Protein AF-A0A377U0F0-F1 (afdb_monomer)

Radius of gyration: 14.37 Å; Cα contacts (8 Å, |Δi|>4): 113; chains: 1; bounding box: 35×22×37 Å

Structure (mmCIF, N/CA/C/O backbone):
data_AF-A0A377U0F0-F1
#
_entry.id   AF-A0A377U0F0-F1
#
loop_
_atom_site.group_PDB
_atom_site.id
_atom_site.type_symbol
_atom_site.label_atom_id
_atom_site.label_alt_id
_atom_site.label_comp_id
_atom_site.label_asym_id
_atom_site.label_entity_id
_atom_site.label_seq_id
_atom_site.pdbx_PDB_ins_code
_atom_site.Cartn_x
_atom_site.Cartn_y
_atom_site.Cartn_z
_atom_site.occupancy
_atom_site.B_iso_or_equiv
_atom_site.auth_seq_id
_atom_site.auth_comp_id
_atom_site.auth_asym_id
_atom_site.auth_atom_id
_atom_site.pdbx_PDB_model_num
ATOM 1 N N . MET A 1 1 ? -0.751 -7.245 -2.938 1.00 44.34 1 MET A N 1
ATOM 2 C CA . MET A 1 1 ? 0.438 -7.912 -3.514 1.00 44.34 1 MET A CA 1
ATOM 3 C C . MET A 1 1 ? 0.998 -7.033 -4.622 1.00 44.34 1 MET A C 1
ATOM 5 O O . MET A 1 1 ? 0.234 -6.697 -5.521 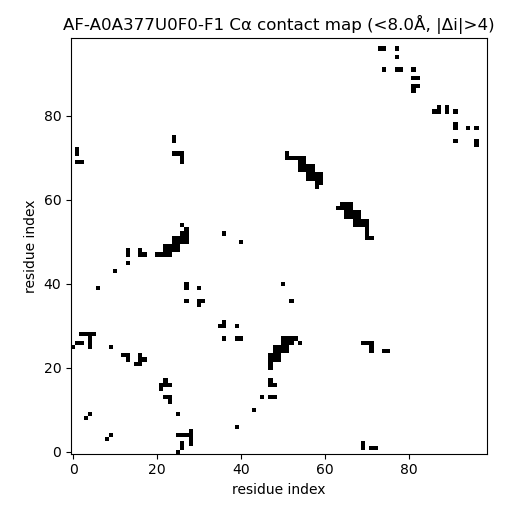1.00 44.34 1 MET A O 1
ATOM 9 N N . PRO A 1 2 ? 2.299 -6.684 -4.594 1.00 53.81 2 PRO A N 1
ATOM 10 C CA . PRO A 1 2 ? 2.909 -5.860 -5.638 1.00 53.81 2 PRO A CA 1
ATOM 11 C C . PRO A 1 2 ? 2.631 -6.441 -7.031 1.00 53.81 2 PRO A C 1
ATOM 13 O O . PRO A 1 2 ? 2.925 -7.609 -7.276 1.00 53.81 2 PRO A O 1
ATOM 16 N N . GLY A 1 3 ? 2.006 -5.654 -7.910 1.00 55.75 3 GLY A N 1
ATOM 17 C CA . GLY A 1 3 ? 1.687 -6.067 -9.282 1.00 55.75 3 GLY A CA 1
ATOM 18 C C . GLY A 1 3 ? 0.391 -6.873 -9.479 1.00 55.75 3 GLY A C 1
ATOM 19 O O . GLY A 1 3 ? 0.077 -7.203 -10.620 1.00 55.75 3 GLY A O 1
ATOM 20 N N . HIS A 1 4 ? -0.390 -7.151 -8.425 1.00 57.84 4 HIS A N 1
ATOM 21 C CA . HIS A 1 4 ? -1.667 -7.890 -8.511 1.00 57.84 4 HIS A CA 1
ATOM 22 C C . HIS A 1 4 ? -2.804 -7.282 -7.656 1.00 57.84 4 HIS A C 1
ATOM 24 O O . HIS A 1 4 ? -3.733 -7.983 -7.253 1.00 57.84 4 HIS A O 1
ATOM 30 N N . ASP A 1 5 ? -2.768 -5.974 -7.389 1.00 58.28 5 ASP A N 1
ATOM 31 C CA . ASP A 1 5 ? -3.763 -5.263 -6.565 1.00 58.28 5 ASP A CA 1
ATOM 32 C C . ASP A 1 5 ? -5.035 -4.884 -7.363 1.00 58.28 5 ASP A C 1
ATOM 34 O O . ASP A 1 5 ? -5.455 -3.726 -7.422 1.00 58.28 5 ASP A O 1
ATOM 38 N N . THR A 1 6 ? -5.683 -5.865 -8.005 1.00 65.94 6 THR A N 1
ATOM 39 C CA . THR A 1 6 ? -7.034 -5.643 -8.564 1.00 65.94 6 THR A CA 1
ATOM 40 C C . THR A 1 6 ? -7.999 -5.231 -7.449 1.00 65.94 6 THR A C 1
ATOM 42 O O . THR A 1 6 ? -7.808 -5.613 -6.296 1.00 65.94 6 THR A O 1
ATOM 45 N N . GLN A 1 7 ? -9.052 -4.472 -7.769 1.00 66.56 7 GLN A N 1
ATOM 46 C CA . GLN A 1 7 ? -9.989 -3.954 -6.762 1.00 66.56 7 GLN A CA 1
ATOM 47 C C . GLN A 1 7 ? -10.506 -5.048 -5.810 1.00 66.56 7 GLN A C 1
ATOM 49 O O . GLN A 1 7 ? -10.488 -4.851 -4.600 1.00 66.56 7 GLN A O 1
ATOM 54 N N . ALA A 1 8 ? -10.872 -6.221 -6.339 1.00 73.25 8 ALA A N 1
ATOM 55 C CA . ALA A 1 8 ? -11.327 -7.358 -5.535 1.00 73.25 8 ALA A CA 1
ATOM 56 C C . ALA A 1 8 ? -10.248 -7.874 -4.564 1.00 73.25 8 ALA A C 1
ATOM 58 O O . ALA A 1 8 ? -10.536 -8.134 -3.398 1.00 73.25 8 ALA A O 1
ATOM 59 N N . VAL A 1 9 ? -8.995 -7.969 -5.018 1.00 76.12 9 VAL A N 1
ATOM 60 C CA . VAL A 1 9 ? -7.863 -8.390 -4.176 1.00 76.12 9 VAL A CA 1
ATOM 61 C C . VAL A 1 9 ? -7.595 -7.363 -3.079 1.00 76.12 9 VAL A C 1
ATOM 63 O O . VAL A 1 9 ? -7.390 -7.742 -1.928 1.00 76.12 9 VAL A O 1
ATOM 66 N N . SER A 1 10 ? -7.644 -6.071 -3.403 1.00 74.69 10 SER A N 1
ATOM 67 C CA . SER A 1 10 ? -7.469 -4.990 -2.430 1.00 74.69 10 SER A CA 1
ATOM 68 C C . SER A 1 10 ? -8.569 -4.985 -1.366 1.00 74.69 10 SER A C 1
ATOM 70 O O . SER A 1 10 ? -8.271 -4.798 -0.187 1.00 74.69 10 SER A O 1
ATOM 72 N N . THR A 1 11 ? -9.825 -5.252 -1.742 1.00 77.94 11 THR A N 1
ATOM 73 C CA . THR A 1 11 ? -10.947 -5.352 -0.795 1.00 77.94 11 THR A CA 1
ATOM 74 C C . THR A 1 11 ? -10.766 -6.514 0.182 1.00 77.94 11 THR A C 1
ATOM 76 O O . THR A 1 11 ? -10.888 -6.317 1.392 1.00 77.94 11 THR A O 1
ATOM 79 N N . GLU A 1 12 ? -10.422 -7.704 -0.313 1.00 79.56 12 GLU A N 1
ATOM 80 C CA . GLU A 1 12 ? -10.172 -8.871 0.543 1.00 79.56 12 GLU A CA 1
ATOM 81 C C . GLU A 1 12 ? -8.967 -8.650 1.460 1.00 79.56 12 GLU A C 1
ATOM 83 O O . GLU A 1 12 ? -9.009 -8.958 2.651 1.00 79.56 12 GLU A O 1
ATOM 88 N N . LEU A 1 13 ? -7.903 -8.036 0.940 1.00 77.06 13 LEU A N 1
ATOM 89 C CA . LEU A 1 13 ? -6.700 -7.749 1.715 1.00 77.06 13 LEU A CA 1
ATOM 90 C C . LEU A 1 13 ? -6.984 -6.760 2.858 1.00 77.06 13 LEU A C 1
ATOM 92 O O . LEU A 1 13 ? -6.458 -6.936 3.957 1.00 77.06 13 LEU A O 1
ATOM 96 N N . LEU A 1 14 ? -7.867 -5.779 2.647 1.00 79.19 14 LEU A N 1
ATOM 97 C CA . LEU A 1 14 ? -8.333 -4.879 3.708 1.00 79.19 14 LEU A CA 1
ATOM 98 C C . LEU A 1 14 ? -9.202 -5.595 4.750 1.00 79.19 14 LEU A C 1
ATOM 100 O O . LEU A 1 14 ? -9.040 -5.349 5.944 1.00 79.19 14 LEU A O 1
ATOM 104 N N . SER A 1 15 ? -10.078 -6.506 4.322 1.00 81.62 15 SER A N 1
ATOM 105 C CA . SER A 1 15 ? -10.907 -7.328 5.219 1.00 81.62 15 SER A CA 1
ATOM 106 C C . SER A 1 15 ? -10.054 -8.236 6.122 1.00 81.62 15 SER A C 1
ATOM 108 O O . SER A 1 15 ? -10.249 -8.323 7.341 1.00 81.62 15 SER A O 1
ATOM 110 N N . VAL A 1 16 ? -9.020 -8.854 5.543 1.00 81.44 16 VAL A N 1
ATOM 111 C CA . VAL A 1 16 ? -8.028 -9.649 6.279 1.00 81.44 16 VAL A CA 1
ATOM 112 C C . VAL A 1 16 ? -7.201 -8.766 7.217 1.00 81.44 16 VAL A C 1
ATOM 114 O O . VAL A 1 16 ? -6.982 -9.144 8.370 1.00 81.44 16 VAL A O 1
ATOM 117 N N . ALA A 1 17 ? -6.777 -7.578 6.772 1.00 80.19 17 ALA A N 1
ATOM 118 C CA . ALA A 1 17 ? -6.032 -6.639 7.610 1.00 80.19 17 ALA A CA 1
ATOM 119 C C . ALA A 1 17 ? -6.836 -6.222 8.852 1.00 80.19 17 ALA A C 1
ATOM 121 O O . ALA A 1 17 ? -6.298 -6.255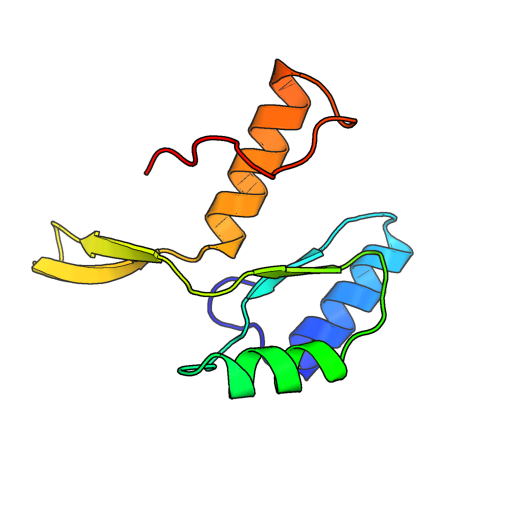 9.959 1.00 80.19 17 ALA A O 1
ATOM 122 N N . GLN A 1 18 ? -8.134 -5.942 8.701 1.00 80.81 18 GLN A N 1
ATOM 123 C CA . GLN A 1 18 ? -9.029 -5.663 9.828 1.00 80.81 18 GLN A CA 1
ATOM 124 C C . GLN A 1 18 ? -9.095 -6.828 10.816 1.00 80.81 18 GLN A C 1
ATOM 126 O O . GLN A 1 18 ? -8.940 -6.633 12.023 1.00 80.81 18 GLN A O 1
ATOM 131 N N . SER A 1 19 ? -9.254 -8.049 10.304 1.00 81.88 19 SER A N 1
ATOM 132 C CA . SER A 1 19 ? -9.349 -9.256 11.132 1.00 81.88 19 SER A CA 1
ATOM 133 C C . SER A 1 19 ? -8.060 -9.535 11.913 1.00 81.88 19 SER A C 1
ATOM 135 O O . SER A 1 19 ? -8.100 -9.926 13.079 1.00 81.88 19 SER A O 1
ATOM 137 N N . LEU A 1 20 ? -6.902 -9.296 11.294 1.00 83.25 20 LEU A N 1
ATOM 138 C CA . LEU A 1 20 ? -5.589 -9.530 11.899 1.00 83.25 20 LEU A CA 1
ATOM 139 C C . LEU A 1 20 ? -5.086 -8.355 12.751 1.00 83.25 20 LEU A C 1
ATOM 141 O O . LEU A 1 20 ? -4.014 -8.464 13.347 1.00 83.25 20 LEU A O 1
ATOM 145 N N . ARG A 1 21 ? -5.832 -7.240 12.824 1.00 79.25 21 ARG A N 1
ATOM 146 C CA . ARG A 1 21 ? -5.346 -5.950 13.357 1.00 79.25 21 ARG A CA 1
ATOM 147 C C . ARG A 1 21 ? -4.039 -5.504 12.683 1.00 79.25 21 ARG A C 1
ATOM 149 O O . ARG A 1 21 ? -3.171 -4.902 13.313 1.00 79.25 21 ARG A O 1
ATOM 156 N N . GLY A 1 22 ? -3.898 -5.853 11.408 1.00 77.25 22 GLY A N 1
ATOM 157 C CA . GLY A 1 22 ? -2.793 -5.468 10.545 1.00 77.25 22 GLY A CA 1
ATOM 158 C C . GLY A 1 22 ? -3.094 -4.180 9.785 1.00 77.25 22 GLY A C 1
ATOM 159 O O . GLY A 1 22 ? -4.196 -3.640 9.845 1.00 77.25 22 GLY A O 1
ATOM 160 N N . PHE A 1 23 ? -2.099 -3.697 9.047 1.00 76.88 23 PHE A N 1
ATOM 161 C CA . PHE A 1 23 ? -2.229 -2.523 8.193 1.00 76.88 23 PHE A CA 1
ATOM 162 C C . PHE A 1 23 ? -1.795 -2.876 6.769 1.00 76.88 23 PHE A C 1
ATOM 164 O O . PHE A 1 23 ? -0.708 -3.418 6.561 1.00 76.88 23 PHE A O 1
ATOM 171 N N . ALA A 1 24 ? -2.656 -2.597 5.798 1.00 79.19 24 ALA A N 1
ATOM 172 C CA . ALA A 1 24 ? -2.478 -2.938 4.397 1.00 79.19 24 ALA A CA 1
ATOM 173 C C . ALA A 1 24 ? -1.918 -1.754 3.603 1.00 79.19 24 ALA A C 1
ATOM 175 O O . ALA A 1 24 ? -2.477 -0.658 3.624 1.00 79.19 24 ALA A O 1
ATOM 176 N N . TYR A 1 25 ? -0.852 -1.995 2.840 1.00 77.44 25 TYR A N 1
ATOM 177 C CA . TYR A 1 25 ? -0.346 -1.048 1.847 1.00 77.44 25 TYR A CA 1
ATOM 178 C C . TYR A 1 25 ? -0.758 -1.514 0.457 1.00 77.44 25 TYR A C 1
ATOM 180 O O . TYR A 1 25 ? -0.389 -2.610 0.031 1.00 77.44 25 TYR A O 1
ATOM 188 N N . LEU A 1 26 ? -1.527 -0.677 -0.231 1.00 74.31 26 LEU A N 1
ATOM 189 C CA . LEU A 1 26 ? -2.114 -0.967 -1.534 1.00 74.31 26 LEU A CA 1
ATOM 190 C C . LEU A 1 26 ? -1.475 -0.076 -2.595 1.00 74.31 26 LEU A C 1
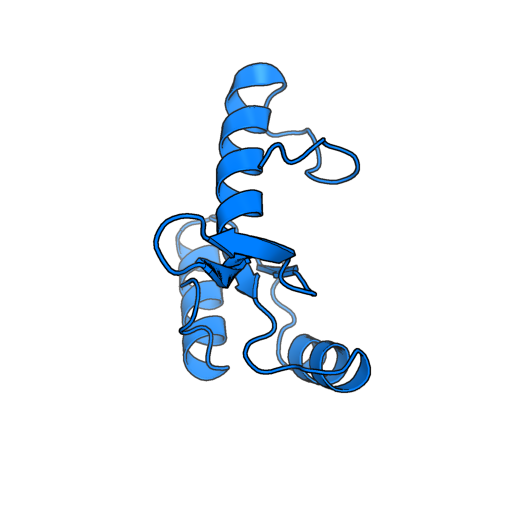ATOM 192 O O . LEU A 1 26 ? -1.237 1.110 -2.351 1.00 74.31 26 LEU A O 1
ATOM 196 N N . SER A 1 27 ? -1.214 -0.640 -3.771 1.00 74.00 27 SER A N 1
ATOM 197 C CA . SER A 1 27 ? -0.850 0.145 -4.950 1.00 74.00 27 SER A CA 1
ATOM 198 C C . SER A 1 27 ? -2.124 0.518 -5.703 1.00 74.00 27 SER A C 1
ATOM 200 O O . SER A 1 27 ? -3.066 -0.276 -5.763 1.00 74.00 27 SER A O 1
ATOM 202 N N . ALA A 1 28 ? -2.183 1.727 -6.266 1.00 68.88 28 ALA A N 1
ATOM 203 C CA . ALA A 1 28 ? -3.259 2.097 -7.186 1.00 68.88 28 ALA A CA 1
ATOM 204 C C . ALA A 1 28 ? -3.018 1.398 -8.535 1.00 68.88 28 ALA A C 1
ATOM 206 O O . ALA A 1 28 ? -2.425 1.957 -9.459 1.00 68.88 28 ALA A O 1
ATOM 207 N N . TYR A 1 29 ? -3.390 0.117 -8.590 1.00 66.62 29 TYR A N 1
ATOM 208 C CA . TYR A 1 29 ? -3.048 -0.788 -9.681 1.00 66.62 29 TYR A CA 1
ATOM 209 C C . TYR A 1 29 ? -3.623 -0.319 -11.015 1.00 66.62 29 TYR A C 1
ATOM 211 O O . TYR A 1 29 ? -4.834 -0.186 -11.175 1.00 66.62 29 TYR A O 1
ATOM 219 N N . GLY A 1 30 ? -2.741 -0.109 -11.993 1.00 65.25 30 GLY A N 1
ATOM 220 C CA . GLY A 1 30 ? -3.133 0.293 -13.342 1.00 65.25 30 GLY A CA 1
ATOM 221 C C . GLY A 1 30 ? -3.552 1.760 -13.485 1.00 65.25 30 GLY A C 1
ATOM 222 O O . GLY A 1 30 ? -3.859 2.163 -14.604 1.00 65.25 30 GLY A O 1
ATOM 223 N N . CYS A 1 31 ? -3.518 2.559 -12.411 1.00 69.25 31 CYS A N 1
ATOM 224 C CA . CYS A 1 31 ? -3.818 3.990 -12.462 1.00 69.25 31 CYS A CA 1
ATOM 225 C C . CYS A 1 31 ? -2.632 4.760 -13.061 1.00 69.25 31 CYS A C 1
ATOM 227 O O . CYS A 1 31 ? -1.571 4.888 -12.438 1.00 69.25 31 CYS A O 1
ATOM 229 N N . LYS A 1 32 ? -2.814 5.287 -14.273 1.00 72.19 32 LYS A N 1
ATOM 230 C CA . LYS A 1 32 ? -1.814 6.099 -14.981 1.00 72.19 32 LYS A CA 1
ATOM 231 C C . LYS A 1 32 ? -1.938 7.577 -14.642 1.00 72.19 32 LYS A C 1
ATOM 233 O O . LYS A 1 32 ? -0.953 8.303 -14.765 1.00 72.19 32 LYS A O 1
ATOM 238 N N . THR A 1 33 ? -3.120 8.016 -14.218 1.00 78.19 33 THR A N 1
ATOM 239 C CA . THR A 1 33 ? -3.376 9.410 -13.849 1.00 78.19 33 THR A CA 1
ATOM 240 C C . THR A 1 33 ? -3.791 9.554 -12.387 1.00 78.19 33 THR A C 1
ATOM 242 O O . THR A 1 33 ? -4.181 8.592 -11.718 1.00 78.19 33 THR A O 1
ATOM 245 N N . VAL A 1 34 ? -3.693 10.786 -11.884 1.00 76.62 34 VAL A N 1
ATOM 246 C CA . VAL A 1 34 ? -4.086 11.133 -10.513 1.00 76.62 34 VAL A CA 1
ATOM 247 C C . VAL A 1 34 ? -5.588 10.913 -10.319 1.00 76.62 34 VAL A C 1
ATOM 249 O O . VAL A 1 34 ? -6.010 10.427 -9.274 1.00 76.62 34 VAL A O 1
ATOM 252 N N . GLU A 1 35 ? -6.397 11.234 -11.327 1.00 80.38 35 GLU A N 1
ATOM 253 C CA . GLU A 1 35 ? -7.855 11.109 -11.291 1.00 80.38 35 GLU A CA 1
ATOM 254 C C . GLU A 1 35 ? -8.283 9.647 -11.144 1.00 80.38 35 GLU A C 1
ATOM 256 O O . GLU A 1 35 ? -9.150 9.338 -10.328 1.00 80.38 35 GLU A O 1
ATOM 261 N N . GLU A 1 36 ? -7.630 8.737 -11.870 1.00 75.94 36 GLU A N 1
ATOM 262 C CA . GLU A 1 36 ? -7.866 7.296 -11.750 1.00 75.94 36 GLU A CA 1
ATOM 263 C C . GLU A 1 36 ? -7.500 6.784 -10.352 1.00 75.94 36 GLU A C 1
ATOM 265 O O . GLU A 1 36 ? -8.232 5.978 -9.779 1.00 75.94 36 GLU A O 1
ATOM 270 N N . ALA A 1 37 ? -6.405 7.281 -9.768 1.00 78.00 37 ALA A N 1
ATOM 271 C CA . ALA A 1 37 ? -5.998 6.911 -8.413 1.00 78.00 37 ALA A CA 1
ATOM 272 C C . ALA A 1 37 ? -6.969 7.448 -7.343 1.00 78.00 37 ALA A C 1
ATOM 274 O O . ALA A 1 37 ? -7.241 6.760 -6.355 1.00 78.00 37 ALA A O 1
ATOM 275 N N . ILE A 1 38 ? -7.521 8.652 -7.536 1.00 80.50 38 ILE A N 1
ATOM 276 C CA . ILE A 1 38 ? -8.556 9.221 -6.659 1.00 80.50 38 ILE A CA 1
ATOM 277 C C . ILE A 1 38 ? -9.841 8.394 -6.757 1.00 80.50 38 ILE A C 1
ATOM 279 O O . ILE A 1 38 ? -10.357 7.970 -5.726 1.00 80.50 38 ILE A O 1
ATOM 283 N N . ALA A 1 39 ? -10.308 8.086 -7.969 1.00 82.94 39 ALA A N 1
ATOM 284 C CA . ALA A 1 39 ? -11.483 7.239 -8.174 1.00 82.94 39 ALA A CA 1
ATOM 285 C C . ALA A 1 39 ? -11.279 5.830 -7.590 1.00 82.94 39 ALA A C 1
ATOM 287 O O . ALA A 1 39 ? -12.186 5.261 -6.986 1.00 82.94 39 ALA A O 1
ATOM 288 N N . TYR A 1 40 ? -10.068 5.271 -7.697 1.00 78.19 40 TYR A N 1
ATOM 289 C CA . TYR A 1 40 ? -9.730 3.993 -7.073 1.00 78.19 40 TYR A CA 1
ATOM 290 C C . TYR A 1 40 ? -9.822 4.070 -5.544 1.00 78.19 40 TYR A C 1
ATOM 292 O O . TYR A 1 40 ? -10.403 3.177 -4.928 1.00 78.19 40 TYR A O 1
ATOM 300 N N . ARG A 1 41 ? -9.319 5.154 -4.935 1.00 79.88 41 ARG A N 1
ATOM 301 C CA . ARG A 1 41 ? -9.401 5.401 -3.487 1.00 79.88 41 ARG A CA 1
ATOM 302 C C . ARG A 1 41 ? -10.841 5.454 -2.978 1.00 79.88 41 ARG A C 1
ATOM 304 O O . ARG A 1 41 ? -11.083 4.965 -1.881 1.00 79.88 41 ARG A O 1
ATOM 311 N N . GLU A 1 42 ? -11.778 6.017 -3.738 1.00 83.19 42 GLU A N 1
ATOM 312 C CA . GLU A 1 42 ? -13.189 6.125 -3.326 1.00 83.19 42 GLU A CA 1
ATOM 313 C C . GLU A 1 42 ? -13.860 4.765 -3.082 1.00 83.19 42 GLU A C 1
ATOM 315 O O . GLU A 1 42 ? -14.816 4.680 -2.313 1.00 83.19 42 GLU A O 1
ATOM 320 N N . ASN A 1 43 ? -13.324 3.681 -3.652 1.00 79.56 43 ASN A N 1
ATOM 321 C CA . ASN A 1 43 ? -13.825 2.324 -3.417 1.00 79.56 43 ASN A CA 1
ATOM 322 C C . ASN A 1 43 ? -13.485 1.771 -2.021 1.00 79.56 43 ASN A C 1
ATOM 324 O O . ASN A 1 43 ? -13.971 0.698 -1.657 1.00 79.56 43 ASN A O 1
ATOM 328 N N . PHE A 1 44 ? -12.647 2.466 -1.246 1.00 80.25 44 PHE A N 1
ATOM 329 C CA . PHE A 1 44 ? -12.141 2.001 0.041 1.00 80.25 44 PHE A CA 1
ATOM 330 C C . PHE A 1 44 ? -12.362 3.052 1.133 1.00 80.25 44 PHE A C 1
ATOM 332 O O . PHE A 1 44 ? -11.992 4.217 1.000 1.00 80.25 44 PHE A O 1
ATOM 339 N N . SER A 1 45 ? -12.931 2.623 2.257 1.00 78.75 45 SER A N 1
ATOM 340 C CA . SER A 1 45 ? -13.188 3.464 3.438 1.00 78.75 45 SER A CA 1
ATOM 341 C C . SER A 1 45 ? -12.606 2.879 4.731 1.00 78.75 45 SER A C 1
ATOM 343 O O . SER A 1 45 ? -12.775 3.444 5.813 1.00 78.75 45 SER A O 1
ATOM 345 N N . GLN A 1 46 ? -11.901 1.751 4.625 1.00 78.00 46 GLN A N 1
ATOM 346 C CA . GLN A 1 46 ? -11.264 1.052 5.734 1.00 78.00 46 GLN A CA 1
ATOM 347 C C . GLN A 1 46 ? -10.084 1.869 6.284 1.00 78.00 46 GLN A C 1
ATOM 349 O O . GLN A 1 46 ? -9.248 2.368 5.529 1.00 78.00 46 GLN A O 1
ATOM 354 N N . ARG A 1 47 ? -9.989 1.989 7.616 1.00 78.00 47 ARG A N 1
ATOM 355 C CA . ARG A 1 47 ? -8.921 2.753 8.296 1.00 78.00 47 ARG A CA 1
ATOM 356 C C . ARG A 1 47 ? -7.572 2.042 8.259 1.00 78.00 47 ARG A C 1
ATOM 358 O O . ARG A 1 47 ? -6.537 2.675 8.437 1.00 78.00 47 ARG A O 1
ATOM 365 N N . GLU A 1 48 ? -7.602 0.735 8.052 1.00 76.88 48 GLU A N 1
ATOM 366 C CA . GLU A 1 48 ? -6.474 -0.189 8.076 1.00 76.88 48 GLU A CA 1
ATOM 367 C C . GLU A 1 48 ? -5.762 -0.279 6.714 1.00 76.88 48 GLU A C 1
ATOM 369 O O . GLU A 1 48 ? -4.947 -1.174 6.507 1.00 76.88 48 GLU A O 1
ATOM 374 N N . GLY A 1 49 ? -6.071 0.629 5.781 1.00 78.75 49 GLY A N 1
ATOM 375 C CA . GLY A 1 49 ? -5.509 0.677 4.435 1.00 78.75 49 GLY A CA 1
ATOM 376 C C . GLY A 1 49 ? -4.836 2.003 4.105 1.00 78.75 49 GLY A C 1
ATOM 377 O O . GLY A 1 49 ? -5.395 3.073 4.340 1.00 78.75 49 GLY A O 1
ATOM 378 N N . MET A 1 50 ? -3.661 1.942 3.479 1.00 80.88 50 MET A N 1
ATOM 379 C CA . MET A 1 50 ? -3.014 3.090 2.844 1.00 80.88 50 MET A CA 1
ATOM 380 C C . MET A 1 50 ? -2.769 2.809 1.367 1.00 80.88 50 MET A C 1
ATOM 382 O O . MET A 1 50 ? -2.010 1.909 1.009 1.00 80.88 50 MET A O 1
ATOM 386 N N . LEU A 1 51 ? -3.392 3.626 0.518 1.00 78.88 51 LEU A N 1
ATOM 387 C CA . LEU A 1 51 ? -3.134 3.652 -0.916 1.00 78.88 51 LEU A CA 1
ATOM 388 C C . LEU A 1 51 ? -1.887 4.496 -1.203 1.00 78.88 51 LEU A C 1
ATOM 390 O O . LEU A 1 51 ? -1.804 5.640 -0.749 1.00 78.88 51 LEU A O 1
ATOM 394 N N . ILE A 1 52 ? -0.936 3.940 -1.954 1.00 78.31 52 ILE A N 1
ATOM 395 C CA . ILE A 1 52 ? 0.312 4.603 -2.344 1.00 78.31 52 ILE A CA 1
ATOM 396 C C . ILE A 1 52 ? 0.383 4.679 -3.872 1.00 78.31 52 ILE A C 1
ATOM 398 O O . ILE A 1 52 ? 0.234 3.672 -4.563 1.00 78.31 52 ILE A O 1
ATOM 402 N N . TRP A 1 53 ? 0.599 5.892 -4.380 1.00 76.44 53 TRP A N 1
ATOM 403 C CA . TRP A 1 53 ? 0.760 6.221 -5.797 1.00 76.44 53 TRP A CA 1
ATOM 404 C C . TRP A 1 53 ? 1.635 7.485 -5.928 1.00 76.44 53 TRP A C 1
ATOM 406 O O . TRP A 1 53 ? 1.527 8.359 -5.059 1.00 76.44 53 TRP A O 1
ATOM 416 N N . PRO A 1 54 ? 2.455 7.637 -6.988 1.00 75.88 54 PRO A N 1
ATOM 417 C CA . PRO A 1 54 ? 2.746 6.659 -8.043 1.00 75.88 54 PRO A CA 1
ATOM 418 C C . PRO A 1 54 ? 3.790 5.618 -7.611 1.00 75.88 54 PRO A C 1
ATOM 420 O O . PRO A 1 54 ? 4.467 5.782 -6.595 1.00 75.88 54 PRO A O 1
ATOM 423 N N . ASP A 1 55 ? 3.927 4.545 -8.393 1.00 67.62 55 ASP A N 1
ATOM 424 C CA . ASP A 1 55 ? 5.072 3.640 -8.267 1.00 67.62 55 ASP A CA 1
ATOM 425 C C . ASP A 1 55 ? 6.368 4.335 -8.709 1.00 67.62 55 ASP A C 1
ATOM 427 O O . ASP A 1 55 ? 6.365 5.225 -9.564 1.00 67.62 55 ASP A O 1
ATOM 431 N N . PHE A 1 56 ? 7.494 3.923 -8.123 1.00 63.78 56 PHE A N 1
ATOM 432 C CA . PHE A 1 56 ? 8.801 4.451 -8.498 1.00 63.78 56 PHE A CA 1
ATOM 433 C C . PHE A 1 56 ? 9.302 3.757 -9.769 1.00 63.78 56 PHE A C 1
ATOM 435 O O . PHE A 1 56 ? 9.029 2.579 -10.001 1.00 63.78 56 PHE A O 1
ATOM 442 N N . ILE A 1 57 ? 10.091 4.466 -10.571 1.00 67.00 57 ILE A N 1
ATOM 443 C CA . ILE A 1 57 ? 10.826 3.881 -11.695 1.00 67.00 57 ILE A CA 1
ATOM 444 C C . ILE A 1 57 ? 12.258 3.645 -11.219 1.00 67.00 57 ILE A C 1
ATOM 446 O O . ILE A 1 57 ? 12.889 4.565 -10.698 1.00 67.00 57 ILE A O 1
ATOM 450 N N . ASN A 1 58 ? 12.754 2.415 -11.348 1.00 62.41 58 ASN A N 1
ATOM 451 C CA . ASN A 1 58 ? 14.151 2.090 -11.084 1.00 62.41 58 ASN A CA 1
ATOM 452 C C . ASN A 1 58 ? 14.777 1.476 -12.334 1.00 62.41 58 ASN A C 1
ATOM 454 O O . ASN A 1 58 ? 14.148 0.667 -13.008 1.00 62.41 58 ASN A O 1
ATOM 458 N N . PHE A 1 59 ? 16.016 1.842 -12.631 1.00 60.34 59 PHE A N 1
ATOM 459 C CA . PHE A 1 59 ? 16.712 1.302 -13.790 1.00 60.34 59 PHE A CA 1
ATOM 460 C C . PHE A 1 59 ? 17.278 -0.083 -13.456 1.00 60.34 59 PHE A C 1
ATOM 462 O O . PHE A 1 59 ? 18.104 -0.217 -12.549 1.00 60.34 59 PHE A O 1
ATOM 469 N N . ASP A 1 60 ? 16.835 -1.117 -14.172 1.00 61.53 60 ASP A N 1
ATOM 470 C CA . ASP A 1 60 ? 17.360 -2.474 -14.036 1.00 61.53 60 ASP A CA 1
ATOM 471 C C . ASP A 1 60 ? 18.626 -2.617 -14.892 1.00 61.53 60 ASP A C 1
ATOM 473 O O . ASP A 1 60 ? 18.590 -2.560 -16.123 1.00 61.53 60 ASP A O 1
ATOM 477 N N . THR A 1 61 ? 19.771 -2.805 -14.236 1.00 71.06 61 THR A N 1
ATOM 478 C CA . THR A 1 61 ? 21.076 -2.906 -14.903 1.00 71.06 61 THR A CA 1
ATOM 479 C C . THR A 1 61 ? 21.280 -4.226 -15.645 1.00 71.06 61 THR A C 1
ATOM 481 O O . THR A 1 61 ? 22.116 -4.274 -16.551 1.00 71.06 61 THR A O 1
ATOM 484 N N . VAL A 1 62 ? 20.514 -5.270 -15.307 1.00 71.75 62 VAL A N 1
ATOM 485 C CA . VAL A 1 62 ? 20.548 -6.591 -15.951 1.00 71.75 62 VAL A CA 1
ATOM 486 C C . VAL A 1 62 ? 19.706 -6.583 -17.224 1.00 71.75 62 VAL A C 1
ATOM 488 O O . VAL A 1 62 ? 20.144 -7.098 -18.250 1.00 71.75 62 VAL A O 1
ATOM 491 N N . LEU A 1 63 ? 18.520 -5.971 -17.171 1.00 67.44 63 LEU A N 1
ATOM 492 C CA . LEU A 1 63 ? 17.607 -5.861 -18.315 1.00 67.44 63 LEU A CA 1
ATOM 493 C C . LEU A 1 63 ? 17.846 -4.615 -19.183 1.00 67.44 63 LEU A C 1
ATOM 495 O O . LEU A 1 63 ? 17.261 -4.520 -20.260 1.00 67.44 63 LEU A O 1
ATOM 499 N N . GLN A 1 64 ? 18.711 -3.689 -18.744 1.00 70.25 64 GLN A N 1
ATOM 500 C CA . GLN A 1 64 ? 18.997 -2.409 -19.416 1.00 70.25 64 GLN A CA 1
ATOM 501 C C . GLN A 1 64 ? 17.715 -1.606 -19.709 1.00 70.25 64 GLN A C 1
ATOM 503 O O . GLN A 1 64 ? 17.596 -0.954 -20.746 1.00 70.25 64 GLN A O 1
ATOM 508 N N . ALA A 1 65 ? 16.734 -1.685 -18.811 1.00 64.69 65 ALA A N 1
ATOM 509 C CA . ALA A 1 65 ? 15.412 -1.111 -19.004 1.00 64.69 65 ALA A CA 1
ATOM 510 C C . ALA A 1 65 ? 14.850 -0.563 -17.690 1.00 64.69 65 ALA A C 1
ATOM 512 O O . ALA A 1 65 ? 15.237 -0.983 -16.598 1.00 64.69 65 ALA A O 1
ATOM 513 N N . ASP A 1 66 ? 13.902 0.360 -17.810 1.00 61.78 66 ASP A N 1
ATOM 514 C CA . ASP A 1 66 ? 13.143 0.872 -16.676 1.00 61.78 66 ASP A CA 1
ATOM 515 C C . ASP A 1 66 ? 12.242 -0.234 -16.113 1.00 61.78 66 ASP A C 1
ATOM 517 O O . ASP A 1 66 ? 11.344 -0.739 -16.790 1.00 61.78 66 ASP A O 1
ATOM 521 N N . ALA A 1 67 ? 12.476 -0.609 -14.857 1.00 60.09 67 ALA A N 1
ATOM 522 C CA . ALA A 1 67 ? 11.658 -1.551 -14.113 1.00 60.09 67 ALA A CA 1
ATOM 523 C C . ALA A 1 67 ? 10.812 -0.815 -13.068 1.00 60.09 67 ALA A C 1
ATOM 525 O O . ALA A 1 67 ? 11.262 0.110 -12.382 1.00 60.09 67 ALA A O 1
ATOM 526 N N . THR A 1 68 ? 9.561 -1.245 -12.916 1.00 63.22 68 THR A N 1
ATOM 527 C CA . THR A 1 68 ? 8.670 -0.709 -11.886 1.00 63.22 68 THR A CA 1
ATOM 528 C C . THR A 1 68 ? 9.168 -1.127 -10.506 1.00 63.22 68 THR A C 1
ATOM 530 O O . THR A 1 68 ? 9.151 -2.303 -10.142 1.00 63.22 68 THR A O 1
ATOM 533 N N . ALA A 1 69 ? 9.592 -0.151 -9.708 1.00 62.94 69 ALA A N 1
ATOM 534 C CA . ALA A 1 69 ? 9.891 -0.338 -8.301 1.00 62.94 69 ALA A CA 1
ATOM 535 C C . ALA A 1 69 ? 8.630 -0.051 -7.481 1.00 62.94 69 ALA A C 1
ATOM 537 O O . ALA A 1 69 ? 8.316 1.096 -7.159 1.00 62.94 69 ALA A O 1
ATOM 538 N N . TYR A 1 70 ? 7.922 -1.124 -7.128 1.00 64.50 70 TYR A N 1
ATOM 539 C CA . TYR A 1 70 ? 6.654 -1.058 -6.405 1.00 64.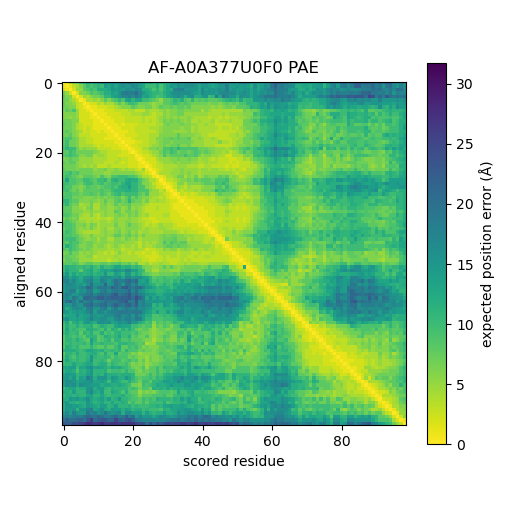50 70 TYR A CA 1
ATOM 540 C C . TYR A 1 70 ? 6.766 -0.247 -5.106 1.00 64.50 70 TYR A C 1
ATOM 542 O O . TYR A 1 70 ? 7.507 -0.605 -4.179 1.00 64.50 70 TYR A O 1
ATOM 550 N N . ALA A 1 71 ? 5.990 0.833 -5.012 1.00 66.12 71 ALA A N 1
ATOM 551 C CA . ALA A 1 71 ? 5.989 1.720 -3.854 1.00 66.12 71 ALA A CA 1
ATOM 552 C C . ALA A 1 71 ? 5.455 1.018 -2.594 1.00 66.12 71 ALA A C 1
ATOM 554 O O . ALA A 1 71 ? 5.910 1.300 -1.485 1.00 66.12 71 ALA A O 1
ATOM 555 N N . THR A 1 72 ? 4.566 0.034 -2.758 1.00 67.31 72 THR A N 1
ATOM 556 C CA . THR A 1 72 ? 4.048 -0.809 -1.668 1.00 67.31 72 THR A CA 1
ATOM 557 C C . THR A 1 72 ? 5.129 -1.652 -0.999 1.00 67.31 72 THR A C 1
ATOM 559 O O . THR A 1 72 ? 5.181 -1.720 0.228 1.00 67.31 72 THR A O 1
ATOM 562 N N . ALA A 1 73 ? 6.035 -2.250 -1.779 1.00 64.69 73 ALA A N 1
ATOM 563 C CA . ALA A 1 73 ? 7.145 -3.041 -1.246 1.00 64.69 73 ALA A CA 1
ATOM 564 C C . ALA A 1 73 ? 8.122 -2.164 -0.444 1.00 64.69 73 ALA A C 1
ATOM 566 O O . ALA A 1 73 ? 8.556 -2.537 0.648 1.00 64.69 73 ALA A O 1
ATOM 567 N N . ARG A 1 74 ? 8.405 -0.954 -0.942 1.00 68.31 74 ARG A N 1
ATOM 568 C CA . ARG A 1 74 ? 9.238 0.034 -0.240 1.00 68.31 74 ARG A CA 1
ATOM 569 C C . ARG A 1 74 ? 8.578 0.531 1.046 1.00 68.31 74 ARG A C 1
ATOM 571 O O . ARG A 1 74 ? 9.258 0.651 2.061 1.00 68.31 74 ARG A O 1
ATOM 578 N N . ALA A 1 75 ? 7.268 0.769 1.030 1.00 69.12 75 ALA A N 1
ATOM 579 C CA . ALA A 1 75 ? 6.519 1.187 2.213 1.00 69.12 75 ALA A CA 1
ATOM 580 C C . ALA A 1 75 ? 6.520 0.120 3.317 1.00 69.12 75 ALA A C 1
ATOM 582 O O . ALA A 1 75 ? 6.718 0.454 4.483 1.00 69.12 75 ALA A O 1
ATOM 583 N N . LEU A 1 76 ? 6.378 -1.159 2.955 1.00 69.56 76 LEU A N 1
ATOM 584 C CA . LEU A 1 76 ? 6.482 -2.277 3.898 1.00 69.56 76 LEU A CA 1
ATOM 585 C C . LEU A 1 76 ? 7.877 -2.368 4.532 1.00 69.56 76 LEU A C 1
ATOM 587 O O . LEU A 1 76 ? 7.989 -2.463 5.754 1.00 69.56 76 LEU A O 1
ATOM 591 N N . GLY A 1 77 ? 8.939 -2.279 3.726 1.00 72.06 77 GLY A N 1
ATOM 592 C CA . GLY A 1 77 ? 10.314 -2.288 4.238 1.00 72.06 77 GLY A CA 1
ATOM 593 C C . GLY A 1 77 ? 10.614 -1.091 5.144 1.00 72.06 77 GLY A C 1
ATOM 594 O O . GLY A 1 77 ? 11.227 -1.229 6.202 1.00 72.06 77 GLY A O 1
ATOM 595 N N . LEU A 1 78 ? 10.122 0.090 4.772 1.00 67.56 78 LEU A N 1
ATOM 596 C CA . LEU A 1 78 ? 10.282 1.304 5.563 1.00 67.56 78 LEU A CA 1
ATOM 597 C C . LEU A 1 78 ? 9.471 1.242 6.866 1.00 67.56 78 LEU A C 1
ATOM 599 O O . LEU A 1 78 ? 9.960 1.708 7.893 1.00 67.56 78 LEU A O 1
ATOM 603 N N . ARG A 1 79 ? 8.295 0.600 6.867 1.00 74.69 79 ARG A N 1
ATOM 604 C CA . ARG A 1 79 ? 7.542 0.340 8.098 1.00 74.69 79 ARG A CA 1
ATOM 605 C C . ARG A 1 79 ? 8.332 -0.543 9.058 1.00 74.69 79 ARG A C 1
ATOM 607 O O . ARG A 1 79 ? 8.486 -0.162 10.213 1.00 74.69 79 ARG A O 1
ATOM 614 N N . ALA A 1 80 ? 8.891 -1.650 8.567 1.00 73.50 80 ALA A N 1
ATOM 615 C CA . ALA A 1 80 ? 9.715 -2.544 9.378 1.00 73.50 80 ALA A CA 1
ATOM 616 C C . ALA A 1 80 ? 10.939 -1.820 9.970 1.00 73.50 80 ALA A C 1
ATOM 618 O O . ALA A 1 80 ? 11.203 -1.918 11.166 1.00 73.50 80 ALA A O 1
ATOM 619 N N 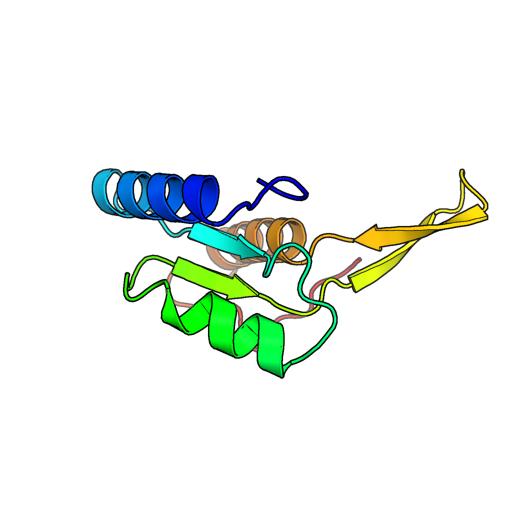. LYS A 1 81 ? 11.633 -1.014 9.156 1.00 73.81 81 LYS A N 1
ATOM 620 C CA . LYS A 1 81 ? 12.788 -0.222 9.603 1.00 73.81 81 LYS A CA 1
ATOM 621 C C . LYS A 1 81 ? 12.421 0.812 10.672 1.00 73.81 81 LYS A C 1
ATOM 623 O O . LYS A 1 81 ? 13.160 0.987 11.636 1.00 73.81 81 LYS A O 1
ATOM 628 N N . ILE A 1 82 ? 11.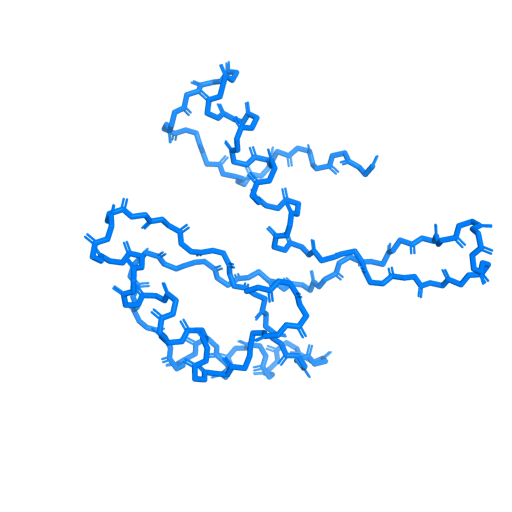302 1.520 10.505 1.00 77.88 82 ILE A N 1
ATOM 629 C CA . ILE A 1 82 ? 10.831 2.495 11.497 1.00 77.88 82 ILE A CA 1
ATOM 630 C C . ILE A 1 82 ? 10.463 1.801 12.806 1.00 77.88 82 ILE A C 1
ATOM 632 O O . ILE A 1 82 ? 10.826 2.299 13.873 1.00 77.88 82 ILE A O 1
ATOM 636 N N . ASP A 1 83 ? 9.765 0.669 12.722 1.00 73.38 83 ASP A N 1
ATOM 637 C CA . ASP A 1 83 ? 9.338 -0.090 13.894 1.00 73.38 83 ASP A CA 1
ATOM 638 C C . ASP A 1 83 ? 10.546 -0.563 14.720 1.00 73.38 83 ASP A C 1
ATOM 640 O O . ASP A 1 83 ? 10.494 -0.505 15.946 1.00 73.38 83 ASP A O 1
ATOM 644 N N . GLU A 1 84 ? 11.654 -0.923 14.066 1.00 76.25 84 GLU A N 1
ATOM 645 C CA . GLU A 1 84 ? 12.909 -1.297 14.727 1.00 76.25 84 GLU A CA 1
ATOM 646 C C . GLU A 1 84 ? 13.676 -0.093 15.307 1.00 76.25 84 GLU A C 1
ATOM 648 O O . GLU A 1 84 ? 14.154 -0.147 16.438 1.00 76.25 84 GLU A O 1
ATOM 653 N N . GLN A 1 85 ? 13.810 1.003 14.552 1.00 76.94 85 GLN A N 1
ATOM 654 C CA . GLN A 1 85 ? 14.717 2.102 14.919 1.00 76.94 85 GLN A CA 1
ATOM 655 C C . GLN A 1 85 ? 14.083 3.175 15.807 1.00 76.94 85 GLN A C 1
ATOM 657 O O . GLN A 1 85 ? 14.772 3.819 16.593 1.00 76.94 85 GLN A O 1
ATOM 662 N N . THR A 1 86 ? 12.792 3.448 15.629 1.00 76.50 86 THR A N 1
ATOM 663 C CA . THR A 1 86 ? 12.084 4.547 16.315 1.00 76.50 86 THR A CA 1
ATOM 664 C C . THR A 1 86 ? 10.853 4.053 17.070 1.00 76.50 86 THR A C 1
ATOM 666 O O . THR A 1 86 ? 10.448 4.667 18.056 1.00 76.50 86 THR A O 1
ATOM 669 N N . GLY A 1 87 ? 10.267 2.938 16.634 1.00 73.38 87 GLY A N 1
ATOM 670 C CA . GLY A 1 87 ? 9.076 2.350 17.225 1.00 73.38 87 GLY A CA 1
ATOM 671 C C . GLY A 1 87 ? 7.789 2.699 16.479 1.00 73.38 87 GLY A C 1
ATOM 672 O O . GLY A 1 87 ? 7.703 3.637 15.681 1.00 73.38 87 GLY A O 1
ATOM 673 N N . TRP A 1 88 ? 6.749 1.932 16.798 1.00 75.00 88 TRP A N 1
ATOM 674 C CA . TRP A 1 88 ? 5.486 1.854 16.059 1.00 75.00 88 TRP A CA 1
ATOM 675 C C . TRP A 1 88 ? 4.713 3.168 15.910 1.00 75.00 88 TRP A C 1
ATOM 677 O O . TRP A 1 88 ? 3.895 3.296 14.995 1.00 75.00 88 TRP A O 1
ATOM 687 N N . HIS A 1 89 ? 4.971 4.144 16.780 1.00 76.88 89 HIS A N 1
ATOM 688 C CA . HIS A 1 89 ? 4.310 5.448 16.787 1.00 76.88 89 HIS A CA 1
ATOM 689 C C . HIS A 1 89 ? 4.740 6.371 15.640 1.00 76.88 89 HIS A C 1
ATOM 691 O O . HIS A 1 89 ? 4.050 7.350 15.347 1.00 76.88 89 HIS A O 1
ATOM 697 N N . LYS A 1 90 ? 5.894 6.117 15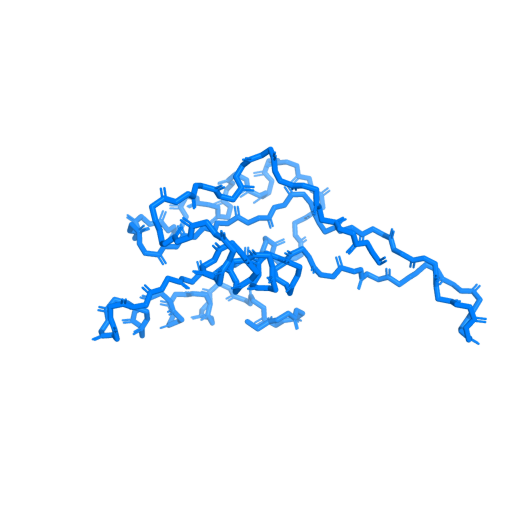.010 1.00 76.12 90 LYS A N 1
ATOM 698 C CA . LYS A 1 90 ? 6.429 7.007 13.981 1.00 76.12 90 LYS A CA 1
ATOM 699 C C . LYS A 1 90 ? 5.734 6.771 12.637 1.00 76.12 90 LYS A C 1
ATOM 701 O O . LYS A 1 90 ? 5.569 5.645 12.173 1.00 76.12 90 LYS A O 1
ATOM 706 N N . THR A 1 91 ? 5.322 7.871 12.011 1.00 73.62 91 THR A N 1
ATOM 707 C CA . THR A 1 91 ? 4.681 7.884 10.693 1.00 73.62 91 THR A CA 1
ATOM 708 C C . THR A 1 91 ? 5.687 7.600 9.574 1.00 73.62 91 THR A C 1
ATOM 710 O O . THR A 1 91 ? 6.843 8.012 9.659 1.00 73.62 91 THR A O 1
ATOM 713 N N . LEU A 1 92 ? 5.226 6.947 8.497 1.00 68.12 92 LEU A N 1
ATOM 714 C CA . LEU A 1 92 ? 6.020 6.705 7.278 1.00 68.12 92 LEU A CA 1
ATOM 715 C C . LEU A 1 92 ? 6.382 7.996 6.522 1.00 68.12 92 LEU A C 1
ATOM 717 O O . LEU A 1 92 ? 7.286 8.000 5.693 1.00 68.12 92 LEU A O 1
ATOM 721 N N . SER A 1 93 ? 5.647 9.083 6.774 1.00 70.56 93 SER A N 1
ATOM 722 C CA . SER A 1 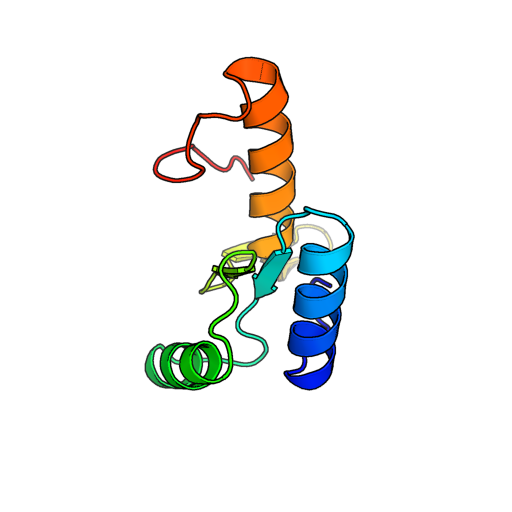93 ? 5.836 10.353 6.076 1.00 70.56 93 SER A CA 1
ATOM 723 C C . SER A 1 93 ? 7.184 10.990 6.422 1.00 70.56 93 SER A C 1
ATOM 725 O O . SER A 1 93 ? 7.590 11.020 7.588 1.00 70.56 93 SER A O 1
ATOM 727 N N . ASN A 1 94 ? 7.846 11.542 5.400 1.00 68.44 94 ASN A N 1
ATOM 728 C CA . ASN A 1 94 ? 9.151 12.200 5.492 1.00 68.44 94 ASN A CA 1
ATOM 729 C C . ASN A 1 94 ? 10.282 11.295 6.023 1.00 68.44 94 ASN A C 1
ATOM 731 O O . ASN A 1 94 ? 11.162 11.742 6.758 1.00 68.44 94 ASN A O 1
ATOM 735 N N . VAL A 1 95 ? 10.251 10.009 5.670 1.00 68.25 95 VAL A N 1
ATOM 736 C CA . VAL A 1 95 ? 11.350 9.073 5.928 1.00 68.25 95 VAL A CA 1
ATOM 737 C C . VAL A 1 95 ? 11.965 8.677 4.594 1.00 68.25 95 VAL A C 1
ATOM 739 O O . VAL A 1 95 ? 11.259 8.299 3.661 1.00 68.25 95 VAL A O 1
ATOM 742 N N . ALA A 1 96 ? 13.288 8.790 4.495 1.00 68.38 96 ALA A N 1
ATOM 743 C CA . ALA A 1 96 ? 14.006 8.486 3.266 1.00 68.38 96 ALA A CA 1
ATOM 744 C C . ALA A 1 96 ? 13.880 6.992 2.923 1.00 68.38 96 ALA A C 1
ATOM 746 O O . ALA A 1 96 ? 14.391 6.129 3.641 1.00 68.38 96 ALA A O 1
ATOM 747 N N . SER A 1 97 ? 13.218 6.693 1.806 1.00 57.41 97 SER A N 1
ATOM 748 C CA . SER A 1 97 ? 13.222 5.367 1.195 1.00 57.41 97 SER A CA 1
ATOM 749 C C . SER A 1 97 ? 14.482 5.223 0.346 1.00 57.41 97 SER A C 1
ATOM 751 O O . SER A 1 97 ? 14.522 5.685 -0.794 1.00 57.41 97 SER A O 1
ATOM 753 N N . THR A 1 98 ? 15.535 4.627 0.898 1.00 48.00 98 THR A N 1
ATOM 754 C CA . THR A 1 98 ? 16.732 4.299 0.114 1.00 48.00 98 THR A CA 1
ATOM 755 C C . THR A 1 98 ? 16.382 3.184 -0.879 1.00 48.00 98 THR A C 1
ATOM 757 O O . THR A 1 98 ? 15.727 2.212 -0.502 1.00 48.00 98 THR A O 1
ATOM 760 N N . ALA A 1 99 ? 16.723 3.394 -2.154 1.00 39.97 99 ALA A N 1
ATOM 761 C CA . ALA A 1 99 ? 16.658 2.397 -3.221 1.00 39.97 99 ALA A CA 1
ATOM 762 C C . ALA A 1 99 ? 17.843 1.440 -3.147 1.00 39.97 99 ALA A C 1
ATOM 764 O O . ALA A 1 99 ? 18.931 1.909 -2.745 1.00 39.97 99 ALA A O 1
#

pLDDT: mean 71.68, std 8.49, range [39.97, 83.25]

Sequence (99 aa):
MPGHDTQAVSTELLSVAQSLRGFAYLSAYGCKTVEEAIAYRENFSQREGMLIWPDFINFDTVLQADATAYATARALGLRAKIDEQTGWHKTLSNVASTA

Solvent-accessible surface area (backbone atoms only — not comparable to full-atom values): 6106 Å² total; per-residue (Å²): 97,87,95,59,34,46,71,70,52,48,52,52,48,41,55,51,15,59,74,69,75,42,74,34,64,38,48,52,60,90,46,87,47,71,66,51,36,52,59,57,48,71,80,58,86,64,88,38,52,45,81,49,75,77,65,43,79,39,78,34,83,88,77,76,40,84,37,82,39,52,44,38,60,52,51,53,54,50,49,56,52,39,42,73,77,77,28,81,86,63,70,77,73,98,58,88,80,81,130
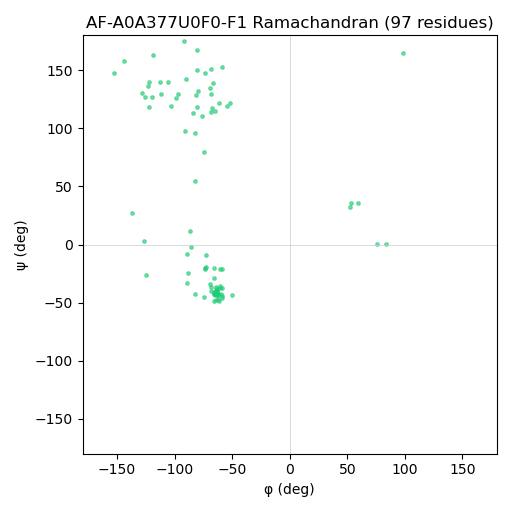
Secondary structure (DSSP, 8-state):
-TT---HHHHHHHHHHHHHHT--EEEE-TT--SHHHHHHHHHT---TTEEEE-SPEEEEETTTTEEEEE-HHHHHHHHHHHHHHHT-TTS-STT-----

Nearest PDB structures (foldseek):
  6u5b-assembly1_N  TM=9.369E-01  e=1.101E-04  Pseudomonas aeruginosa PAO1
  8bky-assembly1_A  TM=8.610E-01  e=1.883E-02  Streptomyces coelicolor A3(2)
  9ezm-assembly1_A  TM=7.468E-01  e=1.650E-02  Halogeometricum borinquense DSM 11551

Mean predicted aligned error: 9.22 Å

Foldseek 3Di:
DQQPQDLVNVVVVLVVCVVVVAAEEGELHPDPDPVSSVVSCVSDDRPRYDYDDDFDWDQDPVVRDTDTRGPRVLLVVLCVVCCVPPRNPDDSPPDDRDD

InterPro domains:
  IPR035089 Tail sheath protein, subtilisin-like domain [PF04984] (1-96)
  IPR052042 Tail sheath structural protein [PTHR35861] (3-96)

Organism: Klebsiella pneumoniae (NCBI:txid573)